Protein AF-A0A953KG74-F1 (afdb_monomer_lite)

Structure (mmCIF, N/CA/C/O backbone):
data_AF-A0A953KG74-F1
#
_entry.id   AF-A0A953KG74-F1
#
loop_
_atom_site.group_PDB
_atom_site.id
_atom_site.type_symbol
_atom_site.label_atom_id
_atom_site.label_alt_id
_atom_site.label_comp_id
_atom_site.label_asym_id
_atom_site.label_entity_id
_atom_site.label_seq_id
_atom_site.pdbx_PDB_ins_code
_atom_site.Cartn_x
_atom_site.Cartn_y
_atom_site.Cartn_z
_atom_site.occupancy
_atom_site.B_iso_or_equiv
_atom_site.auth_seq_id
_atom_site.auth_comp_id
_atom_site.auth_asym_id
_atom_site.auth_atom_id
_atom_site.pdbx_PDB_model_num
ATOM 1 N N . MET A 1 1 ? -30.232 -37.078 -41.707 1.00 36.22 1 MET A N 1
ATOM 2 C CA . MET A 1 1 ? -30.383 -35.702 -41.183 1.00 36.22 1 MET A CA 1
ATOM 3 C C . MET A 1 1 ? -30.433 -35.773 -39.664 1.00 36.22 1 MET A C 1
ATOM 5 O O . MET A 1 1 ? -31.425 -36.260 -39.145 1.00 36.22 1 MET A O 1
ATOM 9 N N . HIS A 1 2 ? -29.380 -35.358 -38.958 1.00 31.30 2 HIS A N 1
ATOM 10 C CA . HIS A 1 2 ? -29.428 -35.224 -37.496 1.00 31.30 2 HIS A CA 1
ATOM 11 C C . HIS A 1 2 ? -29.665 -33.750 -37.157 1.00 31.30 2 HIS A C 1
ATOM 13 O O . HIS A 1 2 ? -28.901 -32.889 -37.586 1.00 31.30 2 HIS A O 1
ATOM 19 N N . LYS A 1 3 ? -30.762 -33.465 -36.446 1.00 39.06 3 LYS A N 1
ATOM 20 C CA . LYS A 1 3 ? -31.054 -32.152 -35.863 1.00 39.06 3 LYS A CA 1
ATOM 21 C C . LYS A 1 3 ? -30.340 -32.085 -34.514 1.00 39.06 3 LYS A C 1
ATOM 23 O O . LYS A 1 3 ? -30.670 -32.864 -33.626 1.00 39.06 3 LYS A O 1
ATOM 28 N N . ILE A 1 4 ? -29.379 -31.177 -34.369 1.00 44.06 4 ILE A N 1
ATOM 29 C CA . ILE A 1 4 ? -28.838 -30.800 -33.060 1.00 44.06 4 ILE A CA 1
ATOM 30 C C . ILE A 1 4 ? -29.703 -29.647 -32.549 1.00 44.06 4 ILE A C 1
ATOM 32 O O . ILE A 1 4 ? -29.772 -28.592 -33.177 1.00 44.06 4 ILE A O 1
ATOM 36 N N . LEU A 1 5 ? -30.403 -29.882 -31.441 1.00 42.12 5 LEU A N 1
ATOM 37 C CA . LEU A 1 5 ? -31.153 -28.873 -30.702 1.00 42.12 5 LEU A CA 1
ATOM 38 C C . LEU A 1 5 ? -30.203 -28.254 -29.666 1.00 42.12 5 LEU A C 1
ATOM 40 O O . LEU A 1 5 ? -29.746 -28.949 -28.761 1.00 42.12 5 LEU A O 1
ATOM 44 N N . LEU A 1 6 ? -29.885 -26.968 -29.816 1.00 34.91 6 LEU A N 1
ATOM 45 C CA . LEU A 1 6 ? -29.065 -26.203 -28.874 1.00 34.91 6 LEU A CA 1
ATOM 46 C C . LEU A 1 6 ? -29.995 -25.462 -27.907 1.00 34.91 6 LEU A C 1
ATOM 48 O O . LEU A 1 6 ? -30.645 -24.493 -28.292 1.00 34.91 6 LEU A O 1
ATOM 52 N N . ILE A 1 7 ? -30.064 -25.920 -26.657 1.00 52.97 7 ILE A N 1
ATOM 53 C CA . ILE A 1 7 ? -30.650 -25.151 -25.554 1.00 52.97 7 ILE A CA 1
ATOM 54 C C . ILE A 1 7 ? -29.480 -24.546 -24.778 1.00 52.97 7 ILE A C 1
ATOM 56 O O . ILE A 1 7 ? -28.798 -25.238 -24.026 1.00 52.97 7 ILE A O 1
ATOM 60 N N . LEU A 1 8 ? -29.225 -23.255 -24.991 1.00 43.38 8 LEU A N 1
ATOM 61 C CA . LEU A 1 8 ? -28.342 -22.460 -24.137 1.00 43.38 8 LEU A CA 1
ATOM 62 C C . LEU A 1 8 ? -29.132 -22.082 -22.877 1.00 43.38 8 LEU A C 1
ATOM 64 O O . LEU A 1 8 ? -30.117 -21.351 -22.951 1.00 43.38 8 LEU A O 1
ATOM 68 N N . GLY A 1 9 ? -28.738 -22.647 -21.735 1.00 41.28 9 GLY A N 1
ATOM 69 C CA . GLY A 1 9 ? -29.403 -22.438 -20.450 1.00 41.28 9 GLY A CA 1
ATOM 70 C C . GLY A 1 9 ? -29.317 -20.985 -19.972 1.00 41.28 9 GLY A C 1
ATOM 71 O O . GLY A 1 9 ? -28.243 -20.391 -19.955 1.00 41.28 9 GLY A O 1
ATOM 72 N N . LEU A 1 10 ? -30.453 -20.444 -19.516 1.00 41.34 10 LEU A N 1
ATOM 73 C CA . LEU A 1 10 ? -30.603 -19.119 -18.889 1.00 41.34 10 LEU A CA 1
ATOM 74 C C . LEU A 1 10 ? -29.727 -18.893 -17.635 1.00 41.34 10 LEU A C 1
ATOM 76 O O . LEU A 1 10 ? -29.658 -17.778 -17.124 1.00 41.34 10 LEU A O 1
ATOM 80 N N . SER A 1 11 ? -29.065 -19.926 -17.118 1.00 37.81 11 SER A N 1
ATOM 81 C CA . SER A 1 11 ? -28.345 -19.897 -15.842 1.00 37.81 11 SER A CA 1
ATOM 82 C C . SER A 1 11 ? -27.055 -19.075 -15.860 1.00 37.81 11 SER A C 1
ATOM 84 O O . SER A 1 11 ? -26.614 -18.630 -14.805 1.00 37.81 11 SER A O 1
ATOM 86 N N . THR A 1 12 ? -26.445 -18.837 -17.024 1.00 39.91 12 THR A N 1
ATOM 87 C CA . THR A 1 12 ? -25.160 -18.119 -17.109 1.00 39.91 12 THR A CA 1
ATOM 88 C C . THR A 1 12 ? -25.312 -16.602 -16.959 1.00 39.91 12 THR A C 1
ATOM 90 O O . THR A 1 12 ? -24.388 -15.937 -16.501 1.00 39.91 12 THR A O 1
ATOM 93 N N . ILE A 1 13 ? -26.481 -16.045 -17.299 1.00 41.84 13 ILE A N 1
ATOM 94 C CA . ILE A 1 13 ? -26.731 -14.593 -17.246 1.00 41.84 13 ILE A CA 1
ATOM 95 C C . ILE A 1 13 ? -26.850 -14.101 -15.791 1.00 41.84 13 ILE A C 1
ATOM 97 O O . ILE A 1 13 ? -26.445 -12.982 -15.489 1.00 41.84 13 ILE A O 1
ATOM 101 N N . LEU A 1 14 ? -27.318 -14.948 -14.865 1.00 32.91 14 LEU A N 1
ATOM 102 C CA . LEU A 1 14 ? -27.501 -14.578 -13.454 1.00 32.91 14 LEU A CA 1
ATOM 103 C C . LEU A 1 14 ? -26.192 -14.444 -12.654 1.00 32.91 14 LEU A C 1
ATOM 105 O O . LEU A 1 14 ? -26.199 -13.861 -11.574 1.00 32.91 14 LEU A O 1
ATOM 109 N N . VAL A 1 15 ? -25.069 -14.974 -13.149 1.00 36.59 15 VAL A N 1
ATOM 110 C CA . VAL A 1 15 ? -23.791 -14.939 -12.412 1.00 36.59 15 VAL A CA 1
ATOM 111 C C . VAL A 1 15 ? -23.079 -13.591 -12.584 1.00 36.59 15 VAL A C 1
ATOM 113 O O . VAL A 1 15 ? -22.403 -13.128 -11.670 1.00 36.59 15 VAL A O 1
ATOM 116 N N . ILE A 1 16 ? -23.285 -12.903 -13.713 1.00 40.06 16 ILE A N 1
ATOM 117 C CA . ILE A 1 16 ? -22.668 -11.591 -13.974 1.00 40.06 16 ILE A CA 1
ATOM 118 C C . ILE A 1 16 ? -23.314 -10.487 -13.115 1.00 40.06 16 ILE A C 1
ATOM 120 O O . ILE A 1 16 ? -22.648 -9.518 -12.767 1.00 40.06 16 ILE A O 1
ATOM 124 N N . SER A 1 17 ? -24.571 -10.650 -12.679 1.00 28.81 17 SER A N 1
ATOM 125 C CA . SER A 1 17 ? -25.271 -9.654 -11.851 1.00 28.81 17 SER A CA 1
ATOM 126 C C . SER A 1 17 ? -24.832 -9.604 -10.379 1.00 28.81 17 SER A C 1
ATOM 128 O O . SER A 1 17 ? -25.430 -8.856 -9.610 1.00 28.81 17 SER A O 1
ATOM 130 N N . GLN A 1 18 ? -23.842 -10.402 -9.956 1.00 39.72 18 GLN A N 1
ATOM 131 C CA . GLN A 1 18 ? -23.364 -10.428 -8.564 1.00 39.72 18 GLN A CA 1
ATOM 132 C C . GLN A 1 18 ? -21.927 -9.943 -8.362 1.00 39.72 18 GLN A C 1
ATOM 134 O O . GLN A 1 18 ? -21.456 -9.928 -7.224 1.00 39.72 18 GLN A O 1
ATOM 139 N N . ILE A 1 19 ? -21.237 -9.487 -9.411 1.00 42.56 19 ILE A N 1
ATOM 140 C CA . ILE A 1 19 ? -20.008 -8.716 -9.207 1.00 42.56 19 ILE A CA 1
ATOM 141 C C . ILE A 1 19 ? -20.455 -7.346 -8.691 1.00 42.56 19 ILE A C 1
ATOM 143 O O . ILE A 1 19 ? -20.782 -6.458 -9.475 1.00 42.56 19 ILE A O 1
ATOM 147 N N . LYS A 1 20 ? -20.564 -7.204 -7.362 1.00 44.56 20 LYS A N 1
ATOM 148 C CA . LYS A 1 20 ? -20.672 -5.891 -6.722 1.00 44.56 20 LYS A CA 1
ATOM 149 C C . LYS A 1 20 ? -19.534 -5.043 -7.280 1.00 44.56 20 LYS A C 1
ATOM 151 O O . LYS A 1 20 ? -18.382 -5.466 -7.224 1.00 44.56 20 LYS A O 1
ATOM 156 N N . GLU A 1 21 ? -19.864 -3.880 -7.828 1.00 46.78 21 GLU A N 1
ATOM 157 C CA . GLU A 1 21 ? -18.866 -2.855 -8.108 1.00 46.78 21 GLU A CA 1
ATOM 158 C C . GLU A 1 21 ? -18.139 -2.582 -6.786 1.00 46.78 21 GLU A C 1
ATOM 160 O O . GLU A 1 21 ? -18.760 -2.129 -5.818 1.00 46.78 21 GLU A O 1
ATOM 165 N N . ALA A 1 22 ? -16.862 -2.964 -6.711 1.00 50.06 22 ALA A N 1
ATOM 166 C CA . ALA A 1 22 ? -16.007 -2.582 -5.598 1.00 50.06 22 ALA A CA 1
ATOM 167 C C . ALA A 1 22 ? -16.015 -1.051 -5.557 1.00 50.06 22 ALA A C 1
ATOM 169 O O . ALA A 1 22 ? -15.748 -0.401 -6.569 1.00 50.06 22 ALA A O 1
ATOM 170 N N . LYS A 1 23 ? -16.444 -0.472 -4.434 1.00 58.69 23 LYS A N 1
ATOM 171 C CA . LYS A 1 23 ? -16.463 0.982 -4.285 1.00 58.69 23 LYS A CA 1
ATOM 172 C C . LYS A 1 23 ? -15.042 1.434 -3.988 1.00 58.69 23 LYS A C 1
ATOM 174 O O . LYS A 1 23 ? -14.429 0.902 -3.071 1.00 58.69 23 LYS A O 1
ATOM 179 N N . ALA A 1 24 ? -14.565 2.445 -4.707 1.00 67.19 24 ALA A N 1
ATOM 180 C CA . ALA A 1 24 ? -13.327 3.131 -4.364 1.00 67.19 24 ALA A CA 1
ATOM 181 C C . ALA A 1 24 ? -13.344 3.552 -2.884 1.00 67.19 24 ALA A C 1
ATOM 183 O O . ALA A 1 24 ? -14.307 4.180 -2.427 1.00 67.19 24 ALA A O 1
ATOM 184 N N . ILE A 1 25 ? -12.293 3.198 -2.143 1.00 76.81 25 ILE A N 1
ATOM 185 C CA . ILE A 1 25 ? -12.086 3.657 -0.769 1.00 76.81 25 ILE A CA 1
ATOM 186 C C . ILE A 1 25 ? -11.006 4.726 -0.799 1.00 76.81 25 ILE A C 1
ATOM 188 O O . ILE A 1 25 ? -9.835 4.439 -1.052 1.00 76.81 25 ILE A O 1
ATOM 192 N N . GLU A 1 26 ? -11.418 5.950 -0.493 1.00 85.06 26 GLU A N 1
ATOM 193 C CA . GLU A 1 26 ? -10.521 7.071 -0.243 1.00 85.06 26 GLU A CA 1
ATOM 194 C C . GLU A 1 26 ? -10.248 7.178 1.261 1.00 85.06 26 GLU A C 1
ATOM 196 O O . GLU A 1 26 ? -11.179 7.179 2.073 1.00 85.06 26 GLU A O 1
ATOM 201 N N . PHE A 1 27 ? -8.976 7.275 1.650 1.00 87.88 27 PHE A N 1
ATOM 202 C CA . PHE A 1 27 ? -8.597 7.489 3.047 1.00 87.88 27 PHE A CA 1
ATOM 203 C C . PHE A 1 27 ? -7.306 8.299 3.210 1.00 87.88 27 PHE A C 1
ATOM 205 O O . PHE A 1 27 ? -6.495 8.412 2.291 1.00 87.88 27 PHE A O 1
ATOM 212 N N . ASP A 1 28 ? -7.104 8.828 4.420 1.00 91.50 28 ASP A N 1
ATOM 213 C CA . ASP A 1 28 ? -5.865 9.462 4.882 1.00 91.50 28 ASP A CA 1
ATOM 214 C C . ASP A 1 28 ? -5.200 8.558 5.933 1.00 91.50 28 ASP A C 1
ATOM 216 O O . ASP A 1 28 ? -5.801 8.245 6.966 1.00 91.50 28 ASP A O 1
ATOM 220 N N . ALA A 1 29 ? -3.956 8.134 5.678 1.00 88.50 29 ALA A N 1
ATOM 221 C CA . ALA A 1 29 ? -3.205 7.246 6.571 1.00 88.50 29 ALA A CA 1
ATOM 222 C C . ALA A 1 29 ? -3.070 7.755 8.014 1.00 88.50 29 ALA A C 1
ATOM 224 O O . ALA A 1 29 ? -2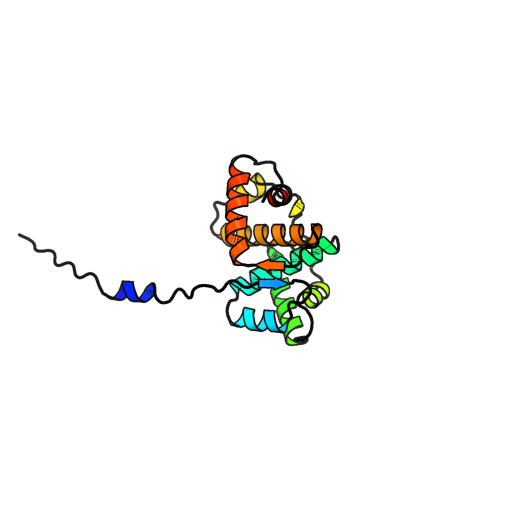.966 6.941 8.929 1.00 88.50 29 ALA A O 1
ATOM 225 N N . ASN A 1 30 ? -3.070 9.072 8.231 1.00 91.19 30 ASN A N 1
ATOM 226 C CA . ASN A 1 30 ? -2.906 9.663 9.557 1.00 91.19 30 ASN A CA 1
ATOM 227 C C . ASN A 1 30 ? -4.203 9.669 10.373 1.00 91.19 30 ASN A C 1
ATOM 229 O O . ASN A 1 30 ? -4.153 9.892 11.578 1.00 91.19 30 ASN A O 1
ATOM 233 N N . THR A 1 31 ? -5.365 9.486 9.737 1.00 94.12 31 THR A N 1
ATOM 234 C CA . THR A 1 31 ? -6.674 9.595 10.408 1.00 94.12 31 THR A CA 1
ATOM 235 C C . THR A 1 31 ? -7.544 8.351 10.271 1.00 94.12 31 THR A C 1
ATOM 237 O O . THR A 1 31 ? -8.550 8.234 10.971 1.00 94.12 31 THR A O 1
ATOM 240 N N . PHE A 1 32 ? -7.169 7.398 9.412 1.00 93.69 32 PHE A N 1
ATOM 241 C CA . PHE A 1 32 ? -7.912 6.154 9.247 1.00 93.69 32 PHE A CA 1
ATOM 242 C C . PHE A 1 32 ? -7.927 5.356 10.557 1.00 93.69 32 PHE A C 1
ATOM 244 O O . PHE A 1 32 ? -6.878 4.961 11.065 1.00 93.69 32 PHE A O 1
ATOM 251 N N . SER A 1 33 ? -9.115 5.154 11.130 1.00 95.75 33 SER A N 1
ATOM 252 C CA . SER A 1 33 ? -9.277 4.552 12.455 1.00 95.75 33 SER A CA 1
ATOM 253 C C . SER A 1 33 ? -9.222 3.024 12.426 1.00 95.75 33 SER A C 1
ATOM 255 O O . SER A 1 33 ? -9.526 2.383 11.418 1.00 95.75 33 SER A O 1
ATOM 257 N N . CYS A 1 34 ? -8.906 2.433 13.577 1.00 95.75 34 CYS A N 1
ATOM 258 C CA . CYS A 1 34 ? -9.046 0.999 13.812 1.00 95.75 34 CYS A CA 1
ATOM 259 C C . CYS A 1 34 ? -10.485 0.514 13.593 1.00 95.75 34 CYS A C 1
ATOM 261 O O . CYS A 1 34 ? -10.683 -0.584 13.079 1.00 95.75 34 CYS A O 1
ATOM 263 N N . GLN A 1 35 ? -11.489 1.330 13.934 1.00 94.81 35 GLN A N 1
ATOM 264 C CA . GLN A 1 35 ? -12.888 1.012 13.652 1.00 94.81 35 GLN A CA 1
ATOM 265 C C . GLN A 1 35 ? -13.160 0.900 12.144 1.00 94.81 35 GLN A C 1
ATOM 267 O O . GLN A 1 35 ? -13.722 -0.100 11.709 1.00 94.81 35 GLN A O 1
ATOM 272 N N . ASN A 1 36 ? -12.697 1.866 11.339 1.00 93.06 36 ASN A N 1
ATOM 273 C CA . ASN A 1 36 ? -12.867 1.826 9.882 1.00 93.06 36 ASN A CA 1
ATOM 274 C C . ASN A 1 36 ? -12.191 0.592 9.273 1.00 93.06 36 ASN A C 1
ATOM 276 O O . ASN A 1 36 ? -12.755 -0.061 8.397 1.00 93.06 36 ASN A O 1
ATOM 280 N N . TYR A 1 37 ? -10.989 0.261 9.752 1.00 92.38 37 TYR A N 1
ATOM 281 C CA . TYR A 1 37 ? -10.278 -0.948 9.348 1.00 92.38 37 TYR A CA 1
ATOM 282 C C . TYR A 1 37 ? -11.053 -2.222 9.706 1.00 92.38 37 TYR A C 1
ATOM 284 O O . TYR A 1 37 ? -11.199 -3.102 8.862 1.00 92.38 37 TYR A O 1
ATOM 292 N N . TYR A 1 38 ? -11.582 -2.311 10.927 1.00 89.19 38 TYR A N 1
ATOM 293 C CA . TYR A 1 38 ? -12.323 -3.479 11.397 1.00 89.19 38 TYR A CA 1
ATOM 294 C C . TYR A 1 38 ? -13.642 -3.678 10.636 1.00 89.19 38 TYR A C 1
ATOM 296 O O . TYR A 1 38 ? -13.965 -4.793 10.222 1.00 89.19 38 TYR A O 1
ATOM 304 N N . ASP A 1 39 ? -14.392 -2.601 10.395 1.00 89.94 39 ASP A N 1
ATOM 305 C CA . ASP A 1 39 ? -15.627 -2.643 9.604 1.00 89.94 39 ASP A CA 1
ATOM 306 C C . ASP A 1 39 ? -15.350 -3.087 8.162 1.00 89.94 39 ASP A C 1
ATOM 308 O O . ASP A 1 39 ? -16.096 -3.889 7.587 1.00 89.94 39 ASP A O 1
ATOM 312 N N . LEU A 1 40 ? -14.230 -2.623 7.600 1.00 86.88 40 LEU A N 1
ATOM 313 C CA . LEU A 1 40 ? -13.779 -3.032 6.280 1.00 86.88 40 LEU A CA 1
ATOM 314 C C . LEU A 1 40 ? -13.351 -4.500 6.252 1.00 86.88 40 LEU A C 1
ATOM 316 O O . LEU A 1 40 ? -13.803 -5.232 5.380 1.00 86.88 40 LEU A O 1
ATOM 320 N N . ALA A 1 41 ? -12.553 -4.961 7.216 1.00 85.19 41 ALA A N 1
ATOM 321 C CA . ALA A 1 41 ? -12.083 -6.345 7.282 1.00 85.19 41 ALA A CA 1
ATOM 322 C C . ALA A 1 41 ? -13.236 -7.362 7.374 1.00 85.19 41 ALA A C 1
ATOM 324 O O . ALA A 1 41 ? -13.140 -8.452 6.812 1.00 85.19 41 ALA A O 1
ATOM 325 N N . ASN A 1 42 ? -14.349 -6.990 8.017 1.00 83.69 42 ASN A N 1
ATOM 326 C CA . ASN A 1 42 ? -15.564 -7.810 8.077 1.00 83.69 42 ASN A CA 1
ATOM 327 C C . ASN A 1 42 ? -16.392 -7.799 6.779 1.00 83.69 42 ASN A C 1
ATOM 329 O O . ASN A 1 42 ? -17.264 -8.652 6.602 1.00 83.69 42 ASN A O 1
ATOM 333 N N . THR A 1 43 ? -16.151 -6.836 5.888 1.00 82.56 43 THR A N 1
ATOM 334 C CA . THR A 1 43 ? -16.906 -6.655 4.640 1.00 82.56 43 THR A CA 1
ATOM 335 C C . THR A 1 43 ? -16.126 -7.157 3.422 1.00 82.56 43 THR A C 1
ATOM 337 O O . THR A 1 43 ? -16.691 -7.870 2.592 1.00 82.56 43 THR A O 1
ATOM 340 N N . ASP A 1 44 ? -14.842 -6.807 3.324 1.00 78.38 44 ASP A N 1
ATOM 341 C CA . ASP A 1 44 ? -13.914 -7.213 2.270 1.00 78.38 44 ASP A CA 1
ATOM 342 C C . ASP A 1 44 ? -12.479 -7.311 2.820 1.00 78.38 44 ASP A C 1
ATOM 344 O O . ASP A 1 44 ? -11.778 -6.316 3.029 1.00 78.38 44 ASP A O 1
ATOM 348 N N . SER A 1 45 ? -12.012 -8.545 3.020 1.00 78.06 45 SER A N 1
ATOM 349 C CA . SER A 1 45 ? -10.664 -8.823 3.528 1.00 78.06 45 SER A CA 1
ATOM 350 C C . SER A 1 45 ? -9.543 -8.423 2.559 1.00 78.06 45 SER A C 1
ATOM 352 O O . SER A 1 45 ? -8.380 -8.345 2.952 1.00 78.06 45 SER A O 1
ATOM 354 N N . SER A 1 46 ? -9.852 -8.220 1.276 1.00 79.69 46 SER A N 1
ATOM 355 C CA . SER A 1 46 ? -8.861 -7.852 0.259 1.00 79.69 46 SER A CA 1
ATOM 356 C C . SER A 1 46 ? -8.534 -6.363 0.335 1.00 79.69 46 SER A C 1
ATOM 358 O O . SER A 1 46 ? -7.371 -5.976 0.221 1.00 79.69 46 SER A O 1
ATOM 360 N N . GLU A 1 47 ? -9.547 -5.524 0.556 1.00 81.44 47 GLU A N 1
ATOM 361 C CA . GLU A 1 47 ? -9.371 -4.078 0.708 1.00 81.44 47 GLU A CA 1
ATOM 362 C C . GLU A 1 47 ? -8.694 -3.739 2.037 1.00 81.44 47 GLU A C 1
ATOM 364 O O . GLU A 1 47 ? -7.743 -2.955 2.049 1.00 81.44 47 GLU A O 1
ATOM 369 N N . SER A 1 48 ? -9.088 -4.388 3.139 1.00 84.81 48 SER A N 1
ATOM 370 C CA . SER A 1 48 ? -8.417 -4.199 4.433 1.00 84.81 48 SER A CA 1
ATOM 371 C C . SER A 1 48 ? -6.927 -4.556 4.362 1.00 84.81 48 SER A C 1
ATOM 373 O O . SER A 1 48 ? -6.089 -3.816 4.881 1.00 84.81 48 SER A O 1
ATOM 375 N N . PHE A 1 49 ? -6.574 -5.619 3.631 1.00 84.31 49 PHE A N 1
ATOM 376 C CA . PHE A 1 49 ? -5.185 -5.998 3.372 1.00 84.31 49 PHE A CA 1
ATOM 377 C C . PHE A 1 49 ? -4.402 -4.925 2.604 1.00 84.31 49 PHE A C 1
ATOM 379 O O . PHE A 1 49 ? -3.245 -4.644 2.937 1.00 84.31 49 PHE A O 1
ATOM 386 N N . ILE A 1 50 ? -5.013 -4.316 1.580 1.00 84.88 50 ILE A N 1
ATOM 387 C CA . ILE A 1 50 ? -4.402 -3.227 0.804 1.00 84.88 50 ILE A CA 1
ATOM 388 C C . ILE A 1 50 ? -4.146 -2.017 1.705 1.00 84.88 50 ILE A C 1
ATOM 390 O O . ILE A 1 50 ? -3.031 -1.493 1.712 1.00 84.88 50 ILE A O 1
ATOM 394 N N . ILE A 1 51 ? -5.143 -1.600 2.489 1.00 88.38 51 ILE A N 1
ATOM 395 C CA . ILE A 1 51 ? -5.020 -0.446 3.387 1.00 88.38 51 ILE A CA 1
ATOM 396 C C . ILE A 1 51 ? -3.941 -0.689 4.439 1.00 88.38 51 ILE A C 1
ATOM 398 O O . ILE A 1 51 ? -3.075 0.166 4.628 1.00 88.38 51 ILE A O 1
ATOM 402 N N . LEU A 1 52 ? -3.941 -1.863 5.080 1.00 89.44 52 LEU A N 1
ATOM 403 C CA . LEU A 1 52 ? -2.920 -2.200 6.066 1.00 89.44 52 LEU A CA 1
ATOM 404 C C . LEU A 1 52 ? -1.526 -2.183 5.438 1.00 89.44 52 LEU A C 1
ATOM 406 O O . LEU A 1 52 ? -0.636 -1.513 5.950 1.00 89.44 52 LEU A O 1
ATOM 410 N N . THR A 1 53 ? -1.348 -2.836 4.286 1.00 87.69 53 THR A N 1
ATOM 411 C CA . THR A 1 53 ? -0.065 -2.844 3.566 1.00 87.69 53 THR A CA 1
ATOM 412 C C . THR A 1 53 ? 0.412 -1.423 3.255 1.00 87.69 53 THR A C 1
ATOM 414 O O . THR A 1 53 ? 1.591 -1.105 3.442 1.00 87.69 53 THR A O 1
ATOM 417 N N . TYR A 1 54 ? -0.495 -0.552 2.804 1.00 89.81 54 TYR A N 1
ATOM 418 C CA . TYR A 1 54 ? -0.187 0.846 2.523 1.00 89.81 54 TYR A CA 1
ATOM 419 C C . TYR A 1 54 ? 0.257 1.587 3.790 1.00 89.81 54 TYR A C 1
ATOM 421 O O . TYR A 1 54 ? 1.349 2.155 3.800 1.00 89.81 54 TYR A O 1
ATOM 429 N N . ILE A 1 55 ? -0.525 1.539 4.874 1.00 91.44 55 ILE A N 1
ATOM 430 C CA . ILE A 1 55 ? -0.224 2.255 6.125 1.00 91.44 55 ILE A CA 1
ATOM 431 C C . ILE A 1 55 ? 1.064 1.739 6.770 1.00 91.44 55 ILE A C 1
ATOM 433 O O . ILE A 1 55 ? 1.887 2.538 7.216 1.00 91.44 55 ILE A O 1
ATOM 437 N N . THR A 1 56 ? 1.302 0.428 6.748 1.00 89.44 56 THR A N 1
ATOM 438 C CA . THR A 1 56 ? 2.572 -0.156 7.191 1.00 89.44 56 THR A CA 1
ATOM 439 C C . THR A 1 56 ? 3.742 0.388 6.390 1.00 89.44 56 THR A C 1
ATOM 441 O O . THR A 1 56 ? 4.721 0.850 6.974 1.00 89.44 56 THR A O 1
ATOM 444 N N . SER A 1 57 ? 3.639 0.409 5.059 1.00 88.25 57 SER A N 1
ATOM 445 C CA . SER A 1 57 ? 4.710 0.958 4.224 1.00 88.25 57 SER A CA 1
ATOM 446 C C . SER A 1 57 ? 4.949 2.448 4.468 1.00 88.25 57 SER A C 1
ATOM 448 O O . SER A 1 57 ? 6.103 2.887 4.513 1.00 88.25 57 SER A O 1
ATOM 450 N N . TYR A 1 58 ? 3.876 3.208 4.694 1.00 89.62 58 TYR A N 1
ATOM 451 C CA . TYR A 1 58 ? 3.925 4.629 5.003 1.00 89.62 58 TYR A CA 1
ATOM 452 C C . TYR A 1 58 ? 4.654 4.875 6.332 1.00 89.62 58 TYR A C 1
ATOM 454 O O . TYR A 1 58 ? 5.650 5.600 6.359 1.00 89.62 58 TYR A O 1
ATOM 462 N N . TYR A 1 59 ? 4.236 4.192 7.406 1.00 90.44 59 TYR A N 1
ATOM 463 C CA . TYR A 1 59 ? 4.857 4.265 8.732 1.00 90.44 59 TYR A CA 1
ATOM 464 C C . TYR A 1 59 ? 6.343 3.896 8.695 1.00 90.44 59 TYR A C 1
ATOM 466 O O . TYR A 1 59 ? 7.200 4.678 9.106 1.00 90.44 59 TYR A O 1
ATOM 474 N N . HIS A 1 60 ? 6.668 2.718 8.156 1.00 87.44 60 HIS A N 1
ATOM 475 C CA . HIS A 1 60 ? 8.044 2.224 8.128 1.00 87.44 60 HIS A CA 1
ATOM 476 C C . HIS A 1 60 ? 8.967 3.178 7.365 1.00 87.44 60 HIS A C 1
ATOM 478 O O . HIS A 1 60 ? 10.081 3.453 7.806 1.00 87.44 60 HIS A O 1
ATOM 484 N N . THR A 1 61 ? 8.492 3.746 6.253 1.00 87.19 61 THR A N 1
ATOM 485 C CA . THR A 1 61 ? 9.280 4.703 5.467 1.00 87.19 61 THR A CA 1
ATOM 486 C C . THR A 1 61 ? 9.481 6.021 6.214 1.00 87.19 61 THR A C 1
ATOM 488 O O . THR A 1 61 ? 10.598 6.538 6.223 1.00 87.19 61 THR A O 1
ATOM 491 N N . LEU A 1 62 ? 8.437 6.538 6.873 1.00 88.00 62 LEU A N 1
ATOM 492 C CA . LEU A 1 62 ? 8.497 7.770 7.668 1.00 88.00 62 LEU A CA 1
ATOM 493 C C . LEU A 1 62 ? 9.490 7.661 8.836 1.00 88.00 62 LEU A C 1
ATOM 495 O O . LEU A 1 62 ? 10.171 8.631 9.162 1.00 88.00 62 LEU A O 1
ATOM 499 N N . HIS A 1 63 ? 9.595 6.475 9.439 1.00 87.44 63 HIS A N 1
ATOM 500 C CA . HIS A 1 63 ? 10.442 6.218 10.606 1.00 87.44 63 HIS A CA 1
ATOM 501 C C . HIS A 1 63 ? 11.770 5.517 10.285 1.00 87.44 63 HIS A C 1
ATOM 503 O O . HIS A 1 63 ? 12.504 5.159 11.204 1.00 87.44 63 HIS A O 1
ATOM 509 N N . HIS A 1 64 ? 12.104 5.336 9.002 1.00 84.06 64 HIS A N 1
ATOM 510 C CA . HIS A 1 64 ? 13.309 4.625 8.553 1.00 84.06 64 HIS A CA 1
ATOM 511 C C . HIS A 1 64 ? 13.443 3.196 9.122 1.00 84.06 64 HIS A C 1
ATOM 513 O O . HIS A 1 64 ? 14.547 2.726 9.396 1.00 84.06 64 HIS A O 1
ATOM 519 N N . ILE A 1 65 ? 12.316 2.501 9.288 1.00 81.56 65 ILE A N 1
ATOM 520 C CA . ILE A 1 65 ? 12.237 1.118 9.770 1.00 81.56 65 ILE A CA 1
ATOM 521 C C . ILE A 1 65 ? 12.219 0.178 8.561 1.00 81.56 65 ILE A C 1
ATOM 523 O O . ILE A 1 65 ? 11.587 0.463 7.541 1.00 81.56 65 ILE A O 1
ATOM 527 N N . THR A 1 66 ? 12.904 -0.962 8.663 1.00 73.50 66 THR A N 1
ATOM 528 C CA . THR A 1 66 ? 12.891 -1.963 7.589 1.00 73.50 66 THR A CA 1
ATOM 529 C C . THR A 1 66 ? 11.484 -2.558 7.468 1.00 73.50 66 THR A C 1
ATOM 531 O O . THR A 1 66 ? 10.877 -2.870 8.492 1.00 73.50 66 THR A O 1
ATOM 534 N N . PRO A 1 67 ? 10.925 -2.698 6.255 1.00 68.19 67 PRO A N 1
ATOM 535 C CA . PRO A 1 67 ? 9.647 -3.372 6.050 1.00 68.19 67 PRO A CA 1
ATOM 536 C C . PRO A 1 67 ? 9.618 -4.782 6.652 1.00 68.19 67 PRO A C 1
ATOM 538 O O . PRO A 1 67 ? 10.663 -5.434 6.727 1.00 68.19 67 PRO A O 1
ATOM 541 N N . PRO A 1 68 ? 8.439 -5.307 7.011 1.00 69.75 68 PRO A N 1
ATOM 542 C CA . PRO A 1 68 ? 8.285 -6.744 7.171 1.00 69.75 68 PRO A CA 1
ATOM 543 C C . PRO A 1 68 ? 8.362 -7.450 5.808 1.00 69.75 68 PRO A C 1
ATOM 545 O O . PRO A 1 68 ? 7.813 -6.961 4.816 1.00 69.75 68 PRO A O 1
ATOM 548 N N . ASP A 1 69 ? 8.985 -8.635 5.753 1.00 70.56 69 ASP A N 1
ATOM 549 C CA . ASP A 1 69 ? 8.837 -9.510 4.581 1.00 70.56 69 ASP A CA 1
ATOM 550 C C . ASP A 1 69 ? 7.360 -9.880 4.374 1.00 70.56 69 ASP A C 1
ATOM 552 O O . ASP A 1 69 ? 6.591 -9.989 5.329 1.00 70.56 69 ASP A O 1
ATOM 556 N N . PHE A 1 70 ? 6.992 -10.197 3.133 1.00 66.00 70 PHE A N 1
ATOM 557 C CA . PHE A 1 70 ? 5.683 -10.721 2.754 1.00 66.00 70 PHE A CA 1
ATOM 558 C C . PHE A 1 70 ? 5.251 -11.915 3.621 1.00 66.00 70 PHE A C 1
ATOM 560 O O . PHE A 1 70 ? 4.075 -12.049 3.947 1.00 66.00 70 PHE A O 1
ATOM 567 N N . ALA A 1 71 ? 6.201 -12.772 4.015 1.00 65.62 71 ALA A N 1
ATOM 568 C CA . ALA A 1 71 ? 5.938 -13.916 4.889 1.00 65.62 71 ALA A CA 1
ATOM 569 C C . ALA A 1 71 ? 5.376 -13.505 6.265 1.00 65.62 71 ALA A C 1
ATOM 571 O O . ALA A 1 71 ? 4.567 -14.235 6.829 1.00 65.62 71 ALA A O 1
ATOM 572 N N . ASN A 1 72 ? 5.738 -12.318 6.757 1.00 73.12 72 ASN A N 1
ATOM 573 C CA . ASN A 1 72 ? 5.365 -11.816 8.081 1.00 73.12 72 ASN A CA 1
ATOM 574 C C . ASN A 1 72 ? 4.149 -10.871 8.041 1.00 73.12 72 ASN A C 1
ATOM 576 O O . ASN A 1 72 ? 3.716 -10.382 9.080 1.00 73.12 72 ASN A O 1
ATOM 580 N N . VAL A 1 73 ? 3.583 -10.592 6.860 1.00 72.12 73 VAL A N 1
ATOM 581 C CA . VAL A 1 73 ? 2.407 -9.708 6.733 1.00 72.12 73 VAL A CA 1
ATOM 582 C C . VAL A 1 73 ? 1.167 -10.348 7.361 1.00 72.12 73 VAL A C 1
ATOM 584 O O . VAL A 1 73 ? 0.318 -9.642 7.891 1.00 72.12 73 VAL A O 1
ATOM 587 N N . SER A 1 74 ? 1.077 -11.681 7.351 1.00 73.81 74 SER A N 1
ATOM 588 C CA . SER A 1 74 ? 0.002 -12.405 8.041 1.00 73.81 74 SER A CA 1
ATOM 589 C C . SER A 1 74 ? 0.044 -12.214 9.564 1.00 73.81 74 SER A C 1
ATOM 591 O O . SER A 1 74 ? -0.975 -11.869 10.153 1.00 73.81 74 SER A O 1
ATOM 593 N N . ASP A 1 75 ? 1.226 -12.303 10.179 1.00 81.69 75 ASP A N 1
ATOM 594 C CA . ASP A 1 75 ? 1.412 -12.018 11.610 1.00 81.69 75 ASP A CA 1
ATOM 595 C C . ASP A 1 75 ? 1.097 -10.554 11.954 1.00 81.69 75 ASP A C 1
ATOM 597 O O . ASP A 1 75 ? 0.622 -10.249 13.049 1.00 81.69 75 ASP A O 1
ATOM 601 N N . LEU A 1 76 ? 1.391 -9.632 11.034 1.00 83.50 76 LEU A N 1
ATOM 602 C CA . LEU A 1 76 ? 1.060 -8.218 11.183 1.00 83.50 76 LEU A CA 1
ATOM 603 C C . LEU A 1 76 ? -0.452 -7.984 11.121 1.00 83.50 76 LEU A C 1
ATOM 605 O O . LEU A 1 76 ? -0.963 -7.239 11.952 1.00 83.50 76 LEU A O 1
ATOM 609 N N . LEU A 1 77 ? -1.161 -8.617 10.180 1.00 82.44 77 LEU A N 1
ATOM 610 C CA . LEU A 1 77 ? -2.626 -8.579 10.114 1.00 82.44 77 LEU A CA 1
ATOM 611 C C . LEU A 1 77 ? -3.234 -9.050 11.434 1.00 82.44 77 LEU A C 1
ATOM 613 O O . LEU A 1 77 ? -4.009 -8.318 12.037 1.00 82.44 77 LEU A O 1
ATOM 617 N N . GLU A 1 78 ? -2.824 -10.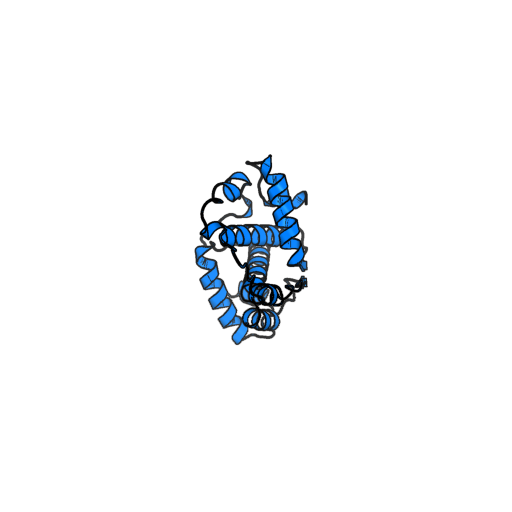223 11.922 1.00 87.44 78 GLU A N 1
ATOM 618 C CA . GLU A 1 78 ? -3.383 -10.801 13.146 1.00 87.44 78 GLU A CA 1
ATOM 619 C C . GLU A 1 78 ? -3.154 -9.896 14.366 1.00 87.44 78 GLU A C 1
ATOM 621 O O . GLU A 1 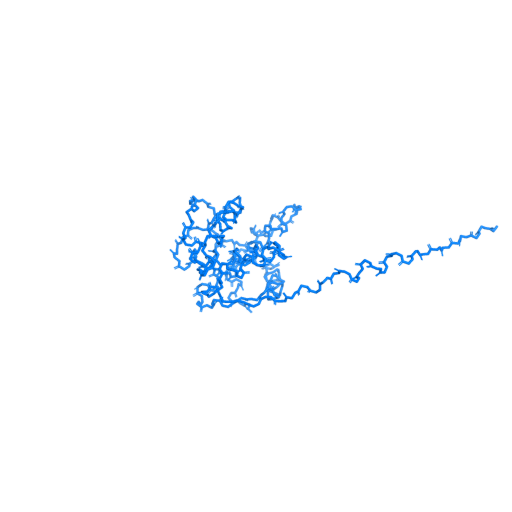78 ? -4.078 -9.631 15.135 1.00 87.44 78 GLU A O 1
ATOM 626 N N . GLN A 1 79 ? -1.939 -9.368 14.536 1.00 89.88 79 GLN A N 1
ATOM 627 C CA . GLN A 1 79 ? -1.638 -8.445 15.636 1.00 89.88 79 GLN A CA 1
ATOM 628 C C . GLN A 1 79 ? -2.382 -7.110 15.497 1.00 89.88 79 GLN A C 1
ATOM 630 O O . GLN A 1 79 ? -2.802 -6.532 16.500 1.00 89.88 79 GLN A O 1
ATOM 635 N N . THR A 1 80 ? -2.578 -6.632 14.267 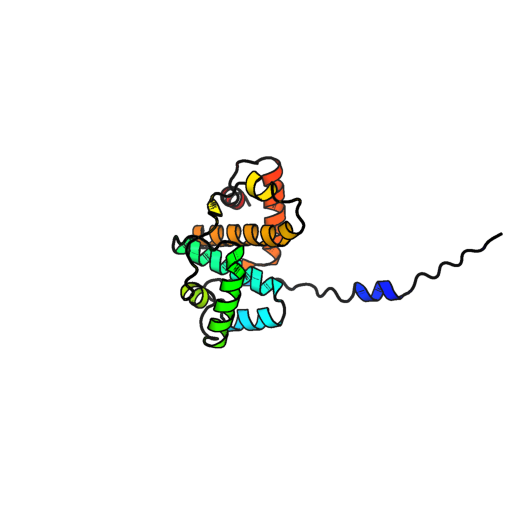1.00 90.81 80 THR A N 1
ATOM 636 C CA . THR A 1 80 ? -3.362 -5.419 13.997 1.00 90.81 80 THR A CA 1
ATOM 637 C C . THR A 1 80 ? -4.827 -5.633 14.344 1.00 90.81 80 THR A C 1
ATOM 639 O O . THR A 1 80 ? -5.423 -4.789 15.011 1.00 90.81 80 THR A O 1
ATOM 642 N N . ASP A 1 81 ? -5.390 -6.780 13.971 1.00 90.69 81 ASP A N 1
ATOM 643 C CA . ASP A 1 81 ? -6.763 -7.153 14.299 1.00 90.69 81 ASP A CA 1
ATOM 644 C C . ASP A 1 81 ? -6.957 -7.210 15.819 1.00 90.69 81 ASP A C 1
ATOM 646 O O . ASP A 1 81 ? -7.884 -6.595 16.348 1.00 90.69 81 ASP A O 1
ATOM 650 N N . GLN A 1 82 ? -6.046 -7.875 16.538 1.00 91.44 82 GLN A N 1
ATOM 651 C CA . GLN A 1 82 ? -6.068 -7.946 18.003 1.00 91.44 82 GLN A CA 1
ATOM 652 C C . GLN A 1 82 ? -5.992 -6.554 18.647 1.00 91.44 82 GLN A C 1
ATOM 654 O O . GLN A 1 82 ? -6.741 -6.261 19.580 1.00 91.44 82 GLN A O 1
ATOM 659 N N . TYR A 1 83 ? -5.124 -5.674 18.142 1.00 94.12 83 TYR A N 1
ATOM 660 C CA . TYR A 1 83 ? -5.015 -4.303 18.638 1.00 94.12 83 TYR A CA 1
ATOM 661 C C . TYR A 1 83 ? -6.302 -3.506 18.386 1.00 94.12 83 TYR A C 1
ATOM 663 O O . TYR A 1 83 ? -6.848 -2.884 19.302 1.00 94.12 83 TYR A O 1
ATOM 671 N N . CYS A 1 84 ? -6.814 -3.535 17.155 1.00 94.56 84 CYS A N 1
ATOM 672 C CA . CYS A 1 84 ? -7.975 -2.747 16.755 1.00 94.56 84 CYS A CA 1
ATOM 673 C C . CYS A 1 84 ? -9.286 -3.229 17.391 1.00 94.56 84 CYS A C 1
ATOM 675 O O . CYS A 1 84 ? -10.199 -2.421 17.547 1.00 94.56 84 CYS A O 1
ATOM 677 N N . GLN A 1 85 ? -9.369 -4.490 17.830 1.00 92.69 85 GLN A N 1
ATOM 678 C CA . GLN A 1 85 ? -10.474 -4.998 18.655 1.00 92.69 85 GLN A CA 1
ATOM 679 C C . GLN A 1 85 ? -10.520 -4.385 20.062 1.00 92.69 85 GLN A C 1
ATOM 681 O O . GLN A 1 85 ? -11.573 -4.371 20.690 1.00 92.69 85 GLN A O 1
ATOM 686 N N . ILE A 1 86 ? -9.388 -3.906 20.581 1.00 94.88 86 ILE A N 1
ATOM 687 C CA . ILE A 1 86 ? -9.294 -3.309 21.921 1.00 94.88 86 ILE A CA 1
ATOM 688 C C . ILE A 1 86 ? -9.345 -1.777 21.824 1.00 94.88 86 ILE A C 1
ATOM 690 O O . ILE A 1 86 ? -9.911 -1.105 22.688 1.00 94.88 86 ILE A O 1
ATOM 694 N N . HIS A 1 87 ? -8.768 -1.213 20.760 1.00 95.56 87 HIS A N 1
ATOM 695 C CA . HIS A 1 87 ? -8.513 0.218 20.606 1.00 95.56 87 HIS A CA 1
ATOM 696 C C . HIS A 1 87 ? -9.230 0.833 19.394 1.00 95.56 87 HIS A C 1
ATOM 698 O O . HIS A 1 87 ? -8.610 1.498 18.568 1.00 95.56 87 HIS A O 1
ATOM 704 N N . HIS A 1 88 ? -10.551 0.665 19.296 1.00 93.38 88 HIS A N 1
ATOM 705 C CA . HIS A 1 88 ? -11.359 1.112 18.147 1.00 93.38 88 HIS A CA 1
ATOM 706 C C . HIS A 1 88 ? -11.165 2.584 17.732 1.00 93.38 88 HIS A C 1
ATOM 708 O O . HIS A 1 88 ? -11.204 2.904 16.544 1.00 93.38 88 HIS A O 1
ATOM 714 N N . ASN A 1 89 ? -10.943 3.476 18.705 1.00 94.31 89 ASN A N 1
ATOM 715 C CA . ASN A 1 89 ? -10.802 4.919 18.473 1.00 94.31 89 ASN A CA 1
ATOM 716 C C . ASN A 1 89 ? -9.377 5.355 18.097 1.00 94.31 89 ASN A C 1
ATOM 718 O O . ASN A 1 89 ? -9.186 6.517 17.741 1.00 94.31 89 ASN A O 1
ATOM 722 N N . ASN A 1 90 ? -8.386 4.466 18.195 1.00 96.38 90 ASN A N 1
ATOM 723 C CA . ASN A 1 90 ? -7.023 4.775 17.772 1.00 96.38 90 ASN A CA 1
ATOM 724 C C . ASN A 1 90 ? -6.923 4.730 16.245 1.00 96.38 90 ASN A C 1
ATOM 726 O O . ASN A 1 90 ? -7.764 4.131 15.564 1.00 96.38 90 ASN A O 1
ATOM 730 N N . THR A 1 91 ? -5.888 5.360 15.694 1.00 96.56 91 THR A N 1
ATOM 731 C CA . THR A 1 91 ? -5.621 5.258 14.259 1.00 96.56 91 THR A CA 1
ATOM 732 C C . THR A 1 91 ? -5.010 3.898 13.929 1.00 96.56 91 THR A C 1
ATOM 734 O O . THR A 1 91 ? -4.350 3.266 14.757 1.00 96.56 91 THR A O 1
ATOM 737 N N . LEU A 1 92 ? -5.199 3.436 12.696 1.00 94.06 92 LEU A N 1
ATOM 738 C CA . LEU A 1 92 ? -4.534 2.233 12.203 1.00 94.06 92 LEU A CA 1
ATOM 739 C C . LEU A 1 92 ? -3.005 2.426 12.166 1.00 94.06 92 LEU A C 1
ATOM 741 O O . LEU A 1 92 ? -2.253 1.473 12.353 1.00 94.06 92 LEU A O 1
ATOM 745 N N . LEU A 1 93 ? -2.538 3.669 11.999 1.00 92.75 93 LEU A N 1
ATOM 746 C CA . LEU A 1 93 ? -1.125 4.029 12.119 1.00 92.75 93 LEU A CA 1
ATOM 747 C C . LEU A 1 93 ? -0.595 3.797 13.546 1.00 92.75 93 LEU A C 1
ATOM 749 O O . LEU A 1 93 ? 0.485 3.225 13.701 1.00 92.75 93 LEU A O 1
ATOM 753 N N . ASP A 1 94 ? -1.362 4.165 14.580 1.00 93.94 94 ASP A N 1
ATOM 754 C CA . ASP A 1 94 ? -1.016 3.881 15.983 1.00 93.94 94 ASP A CA 1
ATOM 755 C C . ASP A 1 94 ? -0.919 2.371 16.228 1.00 93.94 94 ASP A C 1
ATOM 757 O O . ASP A 1 94 ? 0.033 1.908 16.863 1.00 93.94 94 ASP A O 1
ATOM 761 N N . ALA A 1 95 ? -1.862 1.598 15.677 1.00 93.50 95 ALA A N 1
ATOM 762 C CA . ALA A 1 95 ? -1.846 0.140 15.758 1.00 93.50 95 ALA A CA 1
ATOM 763 C C . ALA A 1 95 ? -0.553 -0.433 15.165 1.00 93.50 95 ALA A C 1
ATOM 765 O O . ALA A 1 95 ? 0.184 -1.127 15.865 1.00 93.50 95 ALA A O 1
ATOM 766 N N . VAL A 1 96 ? -0.218 -0.060 13.925 1.00 91.25 96 VAL A N 1
ATOM 767 C CA . VAL A 1 96 ? 1.028 -0.472 13.257 1.00 91.25 96 VAL A CA 1
ATOM 768 C C . VAL A 1 96 ? 2.259 -0.073 14.076 1.00 91.25 96 VAL A C 1
ATOM 770 O O . VAL A 1 96 ? 3.167 -0.883 14.240 1.00 91.25 96 VAL A O 1
ATOM 773 N N . SER A 1 97 ? 2.281 1.135 14.649 1.00 90.62 97 SER A N 1
ATOM 774 C CA . SER A 1 97 ? 3.408 1.613 15.465 1.00 90.62 97 SER A CA 1
ATOM 775 C C . SER A 1 97 ? 3.635 0.801 16.748 1.00 90.62 97 SER A C 1
ATOM 777 O O . SER A 1 97 ? 4.752 0.737 17.265 1.00 90.62 97 SER A O 1
ATOM 779 N N . SER A 1 98 ? 2.577 0.177 17.271 1.00 89.31 98 SER A N 1
ATOM 780 C CA . SER A 1 98 ? 2.623 -0.615 18.502 1.00 89.31 98 SER A CA 1
ATOM 781 C C . SER A 1 98 ? 3.121 -2.048 18.282 1.00 89.31 98 SER A C 1
ATOM 783 O O . SER A 1 98 ? 3.551 -2.711 19.231 1.00 89.31 98 SER A O 1
ATOM 785 N N . ILE A 1 99 ? 3.094 -2.520 17.032 1.00 86.44 99 ILE A N 1
ATOM 786 C CA . ILE A 1 99 ? 3.409 -3.896 16.658 1.00 86.44 99 ILE A CA 1
ATOM 787 C C . ILE A 1 99 ? 4.900 -4.009 16.349 1.00 86.44 99 ILE A C 1
ATOM 789 O O . ILE A 1 99 ? 5.434 -3.377 15.440 1.00 86.44 99 ILE A O 1
ATOM 793 N N . ARG A 1 100 ? 5.598 -4.863 17.101 1.00 72.56 100 ARG A N 1
ATOM 794 C CA . ARG A 1 100 ? 7.011 -5.164 16.851 1.00 72.56 100 ARG A CA 1
ATOM 795 C C . ARG A 1 100 ? 7.136 -6.354 15.913 1.00 72.56 100 ARG A C 1
ATOM 797 O O . ARG A 1 100 ? 7.092 -7.499 16.357 1.00 72.56 100 ARG A O 1
ATOM 804 N N . ILE A 1 101 ? 7.368 -6.094 14.633 1.00 65.38 101 ILE A N 1
ATOM 805 C CA . ILE A 1 101 ? 7.714 -7.150 13.679 1.00 65.38 101 ILE A CA 1
ATOM 806 C C . ILE A 1 101 ? 9.230 -7.366 13.729 1.00 65.38 101 ILE A C 1
ATOM 808 O O . ILE A 1 101 ? 9.995 -6.405 13.766 1.00 65.38 101 ILE A O 1
ATOM 812 N N . LYS A 1 102 ? 9.686 -8.624 13.777 1.00 61.94 102 LYS A N 1
ATOM 813 C CA . LYS A 1 102 ? 11.125 -8.930 13.745 1.00 61.94 102 LYS A CA 1
ATOM 814 C C . LYS A 1 102 ? 11.731 -8.374 12.452 1.00 61.94 102 LYS A C 1
ATOM 816 O O . LYS A 1 102 ? 11.246 -8.706 11.373 1.00 61.94 102 LYS A O 1
ATOM 821 N N . ASP A 1 103 ? 12.794 -7.579 12.593 1.00 56.91 103 ASP A N 1
ATOM 822 C CA . ASP A 1 103 ? 13.549 -6.942 11.506 1.00 56.91 103 ASP A CA 1
ATOM 823 C C . ASP A 1 103 ? 14.150 -7.978 10.557 1.00 56.91 103 ASP A C 1
ATOM 825 O O . ASP A 1 103 ? 15.308 -8.372 10.691 1.00 56.91 103 ASP A O 1
ATOM 829 N N . GLN A 1 104 ? 13.359 -8.427 9.592 1.00 59.47 104 GLN A N 1
ATOM 830 C CA . GLN A 1 104 ? 13.820 -9.077 8.379 1.00 59.47 104 GLN A CA 1
ATOM 831 C C . GLN A 1 104 ? 12.793 -8.810 7.286 1.00 59.47 104 GLN A C 1
ATOM 833 O O . GLN A 1 104 ? 11.641 -9.229 7.403 1.00 59.47 104 GLN A O 1
ATOM 838 N N . GLY A 1 105 ? 13.232 -8.206 6.185 1.00 62.09 105 GLY A N 1
ATOM 839 C CA . GLY A 1 105 ? 12.582 -8.495 4.917 1.00 62.09 105 GLY A CA 1
ATOM 840 C C . GLY A 1 105 ? 12.387 -7.323 3.989 1.00 62.09 105 GLY A C 1
ATOM 841 O O . GLY A 1 105 ? 11.510 -6.500 4.175 1.00 62.09 105 GLY A O 1
ATOM 842 N N . LEU A 1 106 ? 13.122 -7.375 2.884 1.00 64.06 106 LEU A N 1
ATOM 843 C CA . LEU A 1 106 ? 12.807 -6.679 1.642 1.00 64.06 106 LEU A CA 1
ATOM 844 C C . LEU A 1 106 ? 13.013 -5.154 1.672 1.00 64.06 106 LEU A C 1
ATOM 846 O O . LEU A 1 106 ? 12.139 -4.373 2.022 1.00 64.06 106 LEU A O 1
ATOM 850 N N . ASP A 1 107 ? 14.161 -4.711 1.153 1.00 72.75 107 ASP A N 1
ATOM 851 C CA . ASP A 1 107 ? 14.352 -3.319 0.737 1.00 72.75 107 ASP A CA 1
ATOM 852 C C . ASP A 1 107 ? 13.519 -3.041 -0.529 1.00 72.75 107 ASP A C 1
ATOM 854 O O . ASP A 1 107 ? 13.978 -3.179 -1.666 1.00 72.75 107 ASP A O 1
ATOM 858 N N . VAL A 1 108 ? 12.242 -2.713 -0.318 1.00 69.31 108 VAL A N 1
ATOM 859 C CA . VAL A 1 108 ? 11.276 -2.427 -1.387 1.00 69.31 108 VAL A CA 1
ATOM 860 C C . VAL A 1 108 ? 11.693 -1.202 -2.207 1.00 69.31 108 VAL A C 1
ATOM 862 O O . VAL A 1 108 ? 11.445 -1.152 -3.414 1.00 69.31 108 VAL A O 1
ATOM 865 N N . LEU A 1 109 ? 12.410 -0.255 -1.593 1.00 72.38 109 LEU A N 1
ATOM 866 C CA . LEU A 1 109 ? 12.912 0.946 -2.261 1.00 72.38 109 LEU A CA 1
ATOM 867 C C . LEU A 1 109 ? 14.015 0.634 -3.282 1.00 72.38 109 LEU A C 1
ATOM 869 O O . LEU A 1 109 ? 14.186 1.396 -4.237 1.00 72.38 109 LEU A O 1
ATOM 873 N N . SER A 1 110 ? 14.737 -0.481 -3.131 1.00 81.81 110 SER A N 1
ATOM 874 C CA . SER A 1 110 ? 15.719 -0.954 -4.117 1.00 81.81 110 SER A CA 1
ATOM 875 C C . SER A 1 110 ? 15.185 -1.986 -5.109 1.00 81.81 110 SER A C 1
ATOM 877 O O . SER A 1 110 ? 15.929 -2.404 -6.003 1.00 81.81 110 SER A O 1
ATOM 879 N N . ILE A 1 111 ? 13.907 -2.381 -5.029 1.00 83.00 111 ILE A N 1
ATOM 880 C CA . ILE A 1 111 ? 13.324 -3.303 -6.011 1.00 83.00 111 ILE A CA 1
ATOM 881 C C . ILE A 1 111 ? 13.350 -2.656 -7.394 1.00 83.00 111 ILE A C 1
ATOM 883 O O . ILE A 1 111 ? 12.749 -1.608 -7.631 1.00 83.00 111 ILE A O 1
ATOM 887 N N . THR A 1 112 ? 14.027 -3.322 -8.326 1.00 88.56 112 THR A N 1
ATOM 888 C CA . THR A 1 112 ? 14.032 -2.951 -9.738 1.00 88.56 112 THR A CA 1
ATOM 889 C C . THR A 1 112 ? 12.848 -3.555 -10.480 1.00 88.56 112 THR A C 1
ATOM 891 O O . THR A 1 112 ? 12.307 -4.586 -10.070 1.00 88.56 112 THR A O 1
ATOM 894 N N . CYS A 1 113 ? 12.485 -2.960 -11.617 1.00 85.25 113 CYS A N 1
ATOM 895 C CA . CYS A 1 113 ? 11.519 -3.520 -12.557 1.00 85.25 113 CYS A CA 1
ATOM 896 C C . CYS A 1 113 ? 11.830 -4.997 -12.849 1.00 85.25 113 CYS A C 1
ATOM 898 O O . CYS A 1 113 ? 10.991 -5.864 -12.631 1.00 85.25 113 CYS A O 1
ATOM 900 N N . LYS A 1 114 ? 13.069 -5.332 -13.217 1.00 84.75 114 LYS A N 1
ATOM 901 C CA . LYS A 1 114 ? 13.487 -6.712 -13.486 1.00 84.75 114 LYS A CA 1
ATOM 902 C C . LYS A 1 114 ? 13.258 -7.631 -12.294 1.00 84.75 114 LYS A C 1
ATOM 904 O O . LYS A 1 114 ? 12.761 -8.731 -12.485 1.00 84.75 114 LYS A O 1
ATOM 909 N N . LYS A 1 115 ? 13.579 -7.207 -11.067 1.00 79.69 115 LYS A N 1
ATOM 910 C CA . LYS A 1 115 ? 13.375 -8.029 -9.861 1.00 79.69 115 LYS A CA 1
ATOM 911 C C . LYS A 1 115 ? 11.888 -8.244 -9.555 1.00 79.69 115 LYS A C 1
ATOM 913 O O . LYS A 1 115 ? 11.502 -9.350 -9.191 1.00 79.69 115 LYS A O 1
ATOM 918 N N . HIS A 1 116 ? 11.056 -7.220 -9.745 1.00 74.44 116 HIS A N 1
ATOM 919 C CA . HIS A 1 116 ? 9.600 -7.319 -9.603 1.00 74.44 116 HIS A CA 1
ATOM 920 C C . HIS A 1 116 ? 8.979 -8.242 -10.665 1.00 74.44 116 HIS A C 1
ATOM 922 O O . HIS A 1 116 ? 8.144 -9.089 -10.350 1.00 74.44 116 HIS A O 1
ATOM 928 N N . PHE A 1 117 ? 9.427 -8.116 -11.919 1.00 67.94 117 PHE A N 1
ATOM 929 C CA . PHE A 1 117 ? 8.872 -8.820 -13.074 1.00 67.94 117 PHE A CA 1
ATOM 930 C C . PHE A 1 117 ? 9.534 -10.206 -13.345 1.00 67.94 117 PHE A C 1
ATOM 932 O O . PHE A 1 117 ? 8.974 -11.038 -14.054 1.00 67.94 117 PHE A O 1
ATOM 939 N N . ALA A 1 118 ? 10.682 -10.540 -12.746 1.00 64.19 118 ALA A N 1
ATOM 940 C CA . ALA A 1 118 ? 11.316 -11.863 -12.894 1.00 64.19 118 ALA A CA 1
ATOM 941 C C . ALA A 1 118 ? 10.565 -12.991 -12.158 1.00 64.19 118 ALA A C 1
ATOM 943 O O . ALA A 1 118 ? 10.664 -14.152 -12.544 1.00 64.19 118 ALA A O 1
ATOM 944 N N . ASN A 1 119 ? 9.765 -12.654 -11.143 1.00 52.94 119 ASN A N 1
ATOM 945 C CA . ASN A 1 119 ? 8.996 -13.614 -10.343 1.00 52.94 119 ASN A CA 1
ATOM 946 C C . ASN A 1 119 ? 7.534 -13.772 -10.819 1.00 52.94 119 ASN A C 1
ATOM 948 O O . ASN A 1 119 ? 6.701 -14.306 -10.092 1.00 52.94 119 ASN A O 1
ATOM 952 N N . LEU A 1 120 ? 7.183 -13.292 -12.021 1.00 46.12 120 LEU A N 1
ATOM 953 C CA . LEU A 1 120 ? 5.788 -13.165 -12.480 1.00 46.12 120 LEU A CA 1
ATOM 954 C C . LEU A 1 120 ? 5.066 -14.466 -12.826 1.00 46.12 120 LEU A C 1
ATOM 956 O O . LEU A 1 120 ? 3.835 -14.437 -12.862 1.00 46.12 120 LEU A O 1
ATOM 960 N N . PHE A 1 121 ? 5.795 -15.533 -13.152 1.00 43.88 121 PHE A N 1
ATOM 961 C CA . PHE A 1 121 ? 5.249 -16.723 -13.817 1.00 43.88 121 PHE A CA 1
ATOM 962 C C . PHE A 1 121 ? 4.780 -17.830 -12.856 1.00 43.88 121 PHE A C 1
ATOM 964 O O . PHE A 1 121 ? 4.511 -18.942 -13.294 1.00 43.88 121 PHE A O 1
ATOM 971 N N . GLN A 1 122 ? 4.667 -17.546 -11.556 1.00 47.06 122 GLN A N 1
ATOM 972 C CA . GLN A 1 122 ? 4.115 -18.477 -10.564 1.00 47.06 122 GLN A CA 1
ATOM 973 C C . GLN A 1 122 ? 2.770 -17.937 -10.053 1.00 47.06 122 GLN A C 1
ATOM 975 O O . GLN A 1 122 ? 2.670 -16.748 -9.782 1.00 47.06 122 GLN A O 1
ATOM 980 N N . GLU A 1 123 ? 1.729 -18.761 -9.910 1.00 41.12 123 GLU A N 1
ATOM 981 C CA . GLU A 1 123 ? 0.368 -18.306 -9.537 1.00 41.12 123 GLU A CA 1
ATOM 982 C C . GLU A 1 123 ? 0.317 -17.568 -8.184 1.00 41.12 123 GLU A C 1
ATOM 984 O O . GLU A 1 123 ? -0.398 -16.578 -8.039 1.00 41.12 123 GLU A O 1
ATOM 989 N N . SER A 1 124 ? 1.182 -17.934 -7.228 1.00 51.69 124 SER A N 1
ATOM 990 C CA . SER A 1 124 ? 1.362 -17.190 -5.964 1.00 51.69 124 SER A CA 1
ATOM 991 C C . SER A 1 124 ? 1.916 -15.761 -6.138 1.00 51.69 124 SER A C 1
ATOM 993 O O . SER A 1 124 ? 1.962 -14.980 -5.186 1.00 51.69 124 SER A O 1
ATOM 995 N N . ALA A 1 125 ? 2.354 -15.391 -7.345 1.00 57.28 125 ALA A N 1
ATOM 996 C CA . ALA A 1 125 ? 2.961 -14.101 -7.621 1.00 57.28 125 ALA A CA 1
ATOM 997 C C . ALA A 1 125 ? 1.941 -12.963 -7.701 1.00 57.28 125 ALA A C 1
ATOM 999 O O . ALA A 1 125 ? 2.349 -11.820 -7.552 1.00 57.28 125 ALA A O 1
ATOM 1000 N N . GLN A 1 126 ? 0.648 -13.204 -7.951 1.00 61.75 126 GLN A N 1
ATOM 1001 C CA . GLN A 1 126 ? -0.305 -12.095 -8.121 1.00 61.75 126 GLN A CA 1
ATOM 1002 C C . GLN A 1 126 ? -0.546 -11.322 -6.815 1.00 61.75 126 GLN A C 1
ATOM 1004 O O . GLN A 1 126 ? -0.444 -10.097 -6.815 1.00 61.75 126 GLN A O 1
ATOM 1009 N N . VAL A 1 127 ? -0.748 -12.022 -5.693 1.00 64.62 127 VAL A N 1
ATOM 1010 C CA . VAL A 1 127 ? -0.875 -11.399 -4.359 1.00 64.62 127 VAL A CA 1
ATOM 1011 C C . VAL A 1 127 ? 0.427 -10.686 -3.968 1.00 64.62 127 VAL A C 1
ATOM 1013 O O . VAL A 1 127 ? 0.405 -9.542 -3.520 1.00 64.62 127 VAL A O 1
ATOM 1016 N N . LYS A 1 128 ? 1.583 -11.306 -4.247 1.00 65.88 128 LYS A N 1
ATOM 1017 C CA . LYS A 1 128 ? 2.907 -10.699 -4.014 1.00 65.88 128 LYS A CA 1
ATOM 1018 C C . LYS A 1 128 ? 3.151 -9.448 -4.870 1.00 65.88 128 LYS A C 1
ATOM 1020 O O . LYS A 1 128 ? 3.768 -8.497 -4.399 1.00 65.88 128 LYS A O 1
ATOM 1025 N N . LYS A 1 129 ? 2.665 -9.421 -6.118 1.00 66.31 129 LYS A N 1
ATOM 1026 C CA . LYS A 1 129 ? 2.742 -8.249 -7.012 1.00 66.31 129 LYS A CA 1
ATOM 1027 C C . LYS A 1 129 ? 1.918 -7.093 -6.461 1.00 66.31 129 LYS A C 1
ATOM 1029 O O . LYS A 1 129 ? 2.439 -5.983 -6.390 1.00 66.31 129 LYS A O 1
ATOM 1034 N N . GLY A 1 130 ? 0.675 -7.374 -6.062 1.00 72.94 130 GLY A N 1
ATOM 1035 C CA . GLY A 1 130 ? -0.207 -6.397 -5.426 1.00 72.94 130 GLY A CA 1
ATOM 1036 C C . GLY A 1 130 ? 0.460 -5.784 -4.201 1.00 72.94 130 GLY A C 1
ATOM 1037 O O . GLY A 1 130 ? 0.619 -4.570 -4.147 1.00 72.94 130 GLY A O 1
ATOM 1038 N N . PHE A 1 131 ? 0.983 -6.625 -3.303 1.00 76.56 131 PHE A N 1
ATOM 1039 C CA . PHE A 1 131 ? 1.720 -6.177 -2.121 1.00 76.56 131 PHE A CA 1
ATOM 1040 C C . PHE A 1 131 ? 2.883 -5.235 -2.461 1.00 76.56 131 PHE A C 1
ATOM 1042 O O . PHE A 1 131 ? 2.939 -4.132 -1.929 1.00 76.56 131 PHE A O 1
ATOM 1049 N N . ILE A 1 132 ? 3.785 -5.617 -3.378 1.00 76.31 132 ILE A N 1
ATOM 1050 C CA . ILE A 1 132 ? 4.942 -4.774 -3.730 1.00 76.31 132 ILE A CA 1
ATOM 1051 C C . ILE A 1 132 ? 4.492 -3.424 -4.303 1.00 76.31 132 ILE A C 1
ATOM 1053 O O . ILE A 1 132 ? 5.088 -2.403 -3.977 1.00 76.31 132 ILE A O 1
ATOM 1057 N N . ILE A 1 133 ? 3.457 -3.401 -5.149 1.00 80.69 133 ILE A N 1
ATOM 1058 C CA . ILE A 1 133 ? 2.946 -2.153 -5.733 1.00 80.69 133 ILE A CA 1
ATOM 1059 C C . ILE A 1 133 ? 2.360 -1.253 -4.642 1.00 80.69 133 ILE A C 1
ATOM 1061 O O . ILE A 1 133 ? 2.747 -0.090 -4.560 1.00 80.69 133 ILE A O 1
ATOM 1065 N N . VAL A 1 134 ? 1.486 -1.787 -3.782 1.00 85.56 134 VAL A N 1
ATOM 1066 C CA . VAL A 1 134 ? 0.888 -1.044 -2.659 1.00 85.56 134 VAL A CA 1
ATOM 1067 C C . VAL A 1 134 ? 1.983 -0.482 -1.749 1.00 85.56 134 VAL A C 1
ATOM 1069 O O . VAL A 1 134 ? 1.960 0.700 -1.412 1.00 85.56 134 VAL A O 1
ATOM 1072 N N . TYR A 1 135 ? 2.980 -1.305 -1.420 1.00 85.94 135 TYR A N 1
ATOM 1073 C CA . TYR A 1 135 ? 4.096 -0.919 -0.564 1.00 85.94 135 TYR A CA 1
ATOM 1074 C C . TYR A 1 135 ? 4.932 0.208 -1.186 1.00 85.94 135 TYR A C 1
ATOM 1076 O O . TYR A 1 135 ? 5.255 1.191 -0.526 1.00 85.94 135 TYR A O 1
ATOM 1084 N N . VAL A 1 136 ? 5.264 0.104 -2.478 1.00 84.50 136 VAL A N 1
ATOM 1085 C CA . VAL A 1 136 ? 5.992 1.158 -3.205 1.00 84.50 136 VAL A CA 1
ATOM 1086 C C . VAL A 1 136 ? 5.210 2.474 -3.200 1.00 84.50 136 VAL A C 1
ATOM 1088 O O . VAL A 1 136 ? 5.819 3.534 -3.041 1.00 84.50 136 VAL A O 1
ATOM 1091 N N . ILE A 1 137 ? 3.884 2.423 -3.359 1.00 87.00 137 ILE A N 1
ATOM 1092 C CA . ILE A 1 137 ? 3.035 3.619 -3.342 1.00 87.00 137 ILE A CA 1
ATOM 1093 C C . ILE A 1 137 ? 3.037 4.256 -1.952 1.00 87.00 137 ILE A C 1
ATOM 1095 O O . ILE A 1 137 ? 3.320 5.449 -1.855 1.00 87.00 137 ILE A O 1
ATOM 1099 N N . GLY A 1 138 ? 2.797 3.489 -0.884 1.00 86.44 138 GLY A N 1
ATOM 1100 C CA . GLY A 1 138 ? 2.790 4.044 0.472 1.00 86.44 138 GLY A CA 1
ATOM 1101 C C . GLY A 1 138 ? 4.158 4.566 0.914 1.00 86.44 138 GLY A C 1
ATOM 1102 O O . GLY A 1 138 ? 4.239 5.652 1.488 1.00 86.44 138 GLY A O 1
ATOM 1103 N N . SER A 1 139 ? 5.253 3.910 0.521 1.00 86.44 139 SER A N 1
ATOM 1104 C CA . SER A 1 139 ? 6.603 4.461 0.688 1.00 86.44 139 SER A CA 1
ATOM 1105 C C . SER A 1 139 ? 6.817 5.778 -0.070 1.00 86.44 139 SER A C 1
ATOM 1107 O O . SER A 1 139 ? 7.383 6.726 0.473 1.00 86.44 139 SER A O 1
ATOM 1109 N N . TYR A 1 140 ? 6.380 5.871 -1.328 1.00 88.38 140 TYR A N 1
ATOM 1110 C CA . TYR A 1 140 ? 6.492 7.107 -2.108 1.00 88.38 140 TYR A CA 1
ATOM 1111 C C . TYR A 1 140 ? 5.659 8.247 -1.505 1.00 88.38 140 TYR A C 1
ATOM 1113 O O . TYR A 1 140 ? 6.116 9.390 -1.428 1.00 88.38 140 TYR A O 1
ATOM 1121 N N . HIS A 1 141 ? 4.458 7.935 -1.034 1.00 90.75 141 HIS A N 1
ATOM 1122 C CA . HIS A 1 141 ? 3.569 8.864 -0.348 1.00 90.75 141 HIS A CA 1
ATOM 1123 C C . HIS A 1 141 ? 4.160 9.362 0.976 1.00 90.75 141 HIS A C 1
ATOM 1125 O O . HIS A 1 141 ? 4.111 10.562 1.236 1.00 90.75 141 HIS A O 1
ATOM 1131 N N . ALA A 1 142 ? 4.836 8.507 1.749 1.00 86.12 142 ALA A N 1
ATOM 1132 C CA . ALA A 1 142 ? 5.592 8.938 2.927 1.00 86.12 142 ALA A CA 1
ATOM 1133 C C . ALA A 1 142 ? 6.740 9.898 2.567 1.00 86.12 142 ALA A C 1
ATOM 1135 O O . ALA A 1 142 ? 6.875 10.956 3.178 1.00 86.12 142 ALA A O 1
ATOM 1136 N N . ILE A 1 143 ? 7.529 9.584 1.529 1.00 87.38 143 ILE A N 1
ATOM 1137 C CA . ILE A 1 143 ? 8.632 10.449 1.057 1.00 87.38 143 ILE A CA 1
ATOM 1138 C C . ILE A 1 143 ? 8.115 11.823 0.607 1.00 87.38 143 ILE A C 1
ATOM 1140 O O . ILE A 1 143 ? 8.772 12.839 0.828 1.00 87.38 143 ILE A O 1
ATOM 1144 N N . THR A 1 144 ? 6.952 11.854 -0.047 1.00 89.06 144 THR A N 1
ATOM 1145 C CA . THR A 1 144 ? 6.347 13.080 -0.590 1.00 89.06 144 THR A CA 1
ATOM 1146 C C . THR A 1 144 ? 5.375 13.771 0.369 1.00 89.06 144 THR A C 1
ATOM 1148 O O . THR A 1 144 ? 4.830 14.810 0.001 1.00 89.06 144 THR A O 1
ATOM 1151 N N . GLN A 1 145 ? 5.185 13.232 1.580 1.00 89.94 145 GLN A N 1
ATOM 1152 C CA . GLN A 1 145 ? 4.229 13.705 2.590 1.00 89.94 145 GLN A CA 1
ATOM 1153 C C . GLN A 1 145 ? 2.794 13.846 2.049 1.00 89.94 145 GLN A C 1
ATOM 1155 O O . GLN A 1 145 ? 2.114 14.839 2.295 1.00 89.94 145 GLN A O 1
ATOM 1160 N N . ARG A 1 146 ? 2.342 12.847 1.283 1.00 86.94 146 ARG A N 1
ATOM 1161 C CA . ARG A 1 146 ? 0.990 12.760 0.709 1.00 86.94 146 ARG A CA 1
ATOM 1162 C C . ARG A 1 146 ? 0.249 11.574 1.317 1.00 86.94 146 ARG A C 1
ATOM 1164 O O . ARG A 1 146 ? 0.329 10.482 0.766 1.00 86.94 146 ARG A O 1
ATOM 1171 N N . PRO A 1 147 ? -0.412 11.732 2.468 1.00 86.06 147 PRO A N 1
ATOM 1172 C CA . PRO A 1 147 ? -0.994 10.598 3.174 1.00 86.06 147 PRO A CA 1
ATOM 1173 C C . PRO A 1 147 ? -2.240 10.031 2.482 1.00 86.06 147 PRO A C 1
ATOM 1175 O O . PRO A 1 147 ? -2.618 8.898 2.786 1.00 86.06 147 PRO A O 1
ATOM 1178 N N . GLU A 1 148 ? -2.853 10.775 1.552 1.00 86.88 148 GLU A N 1
ATOM 1179 C CA . GLU A 1 148 ? -4.086 10.362 0.884 1.00 86.88 148 GLU A CA 1
ATOM 1180 C C . GLU A 1 148 ? -3.857 9.217 -0.112 1.00 86.88 148 GLU A C 1
ATOM 1182 O O . GLU A 1 148 ? -2.924 9.231 -0.924 1.00 86.88 148 GLU A O 1
ATOM 1187 N N . PHE A 1 149 ? -4.755 8.235 -0.091 1.00 82.88 149 PHE A N 1
ATOM 1188 C CA . PHE A 1 149 ? -4.734 7.086 -0.987 1.00 82.88 149 PHE A CA 1
ATOM 1189 C C . PHE A 1 149 ? -6.144 6.693 -1.429 1.00 82.88 149 PHE A C 1
ATOM 1191 O O . PHE A 1 149 ? -7.114 6.875 -0.698 1.00 82.88 149 PHE A O 1
ATOM 1198 N N . ASP A 1 150 ? -6.227 6.147 -2.640 1.00 81.50 150 ASP A N 1
ATOM 1199 C CA . ASP A 1 150 ? -7.455 5.693 -3.291 1.00 81.50 150 ASP A CA 1
ATOM 1200 C C . ASP A 1 150 ? -7.185 4.329 -3.946 1.00 81.50 150 ASP A C 1
ATOM 1202 O O . ASP A 1 150 ? -6.208 4.161 -4.689 1.00 81.50 150 ASP A O 1
ATOM 1206 N N . THR A 1 151 ? -8.034 3.343 -3.657 1.00 73.06 151 THR A N 1
ATOM 1207 C CA . THR A 1 151 ? -7.905 1.975 -4.170 1.00 73.06 151 THR A CA 1
ATOM 1208 C C . THR A 1 151 ? -8.070 1.884 -5.691 1.00 73.06 151 THR A C 1
ATOM 1210 O O . THR A 1 151 ? -7.372 1.084 -6.320 1.00 73.06 151 THR A O 1
ATOM 1213 N N . ASP A 1 152 ? -8.861 2.751 -6.330 1.00 73.06 152 ASP A N 1
ATOM 1214 C CA . ASP A 1 152 ? -9.001 2.782 -7.795 1.00 73.06 152 ASP A CA 1
ATOM 1215 C C . ASP A 1 152 ? -7.729 3.301 -8.478 1.00 73.06 152 ASP A C 1
ATOM 1217 O O . ASP A 1 152 ? -7.333 2.854 -9.569 1.00 73.06 152 ASP A O 1
ATOM 1221 N N . ARG A 1 153 ? -7.007 4.204 -7.804 1.00 72.69 153 ARG A N 1
ATOM 1222 C CA . ARG A 1 153 ? -5.684 4.652 -8.256 1.00 72.69 153 ARG A CA 1
ATOM 1223 C C . ARG A 1 153 ? -4.671 3.513 -8.259 1.00 72.69 153 ARG A C 1
ATOM 1225 O O . ARG A 1 153 ? -3.772 3.552 -9.100 1.00 72.69 153 ARG A O 1
ATOM 1232 N N . LEU A 1 154 ? -4.827 2.477 -7.42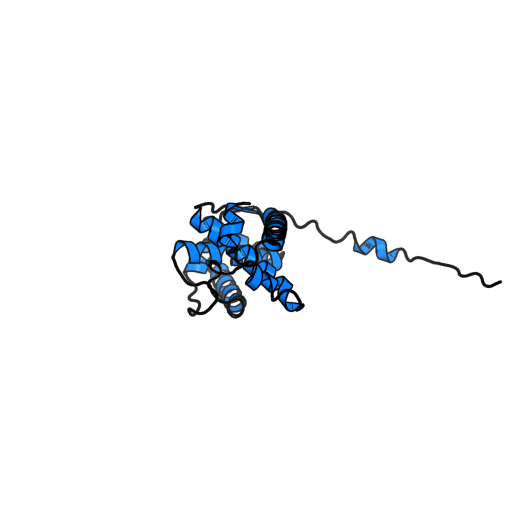8 1.00 74.88 154 LEU A N 1
ATOM 1233 C CA . LEU A 1 154 ? -3.912 1.331 -7.397 1.00 74.88 154 LEU A CA 1
ATOM 1234 C C . LEU A 1 154 ? -3.817 0.634 -8.760 1.00 74.88 154 LEU A C 1
ATOM 1236 O O . LEU A 1 154 ? -2.713 0.410 -9.261 1.00 74.88 154 LEU A O 1
ATOM 1240 N N . ASN A 1 155 ? -4.958 0.323 -9.382 1.00 68.06 155 ASN A N 1
ATOM 1241 C CA . ASN A 1 155 ? -4.992 -0.375 -10.670 1.00 68.06 155 ASN A CA 1
ATOM 1242 C C . ASN A 1 155 ? -4.348 0.471 -11.776 1.00 68.06 155 ASN A C 1
ATOM 1244 O O . ASN A 1 155 ? -3.520 -0.019 -12.548 1.00 68.06 155 ASN A O 1
ATOM 1248 N N . ASN A 1 156 ? -4.659 1.768 -11.802 1.00 78.12 156 ASN A N 1
ATOM 1249 C CA . ASN A 1 156 ? -4.085 2.705 -12.765 1.00 78.12 156 ASN A CA 1
ATOM 1250 C C . ASN A 1 156 ? -2.570 2.881 -12.578 1.00 78.12 156 ASN A C 1
ATOM 1252 O O . ASN A 1 156 ? -1.819 2.883 -13.556 1.00 78.12 156 ASN A O 1
ATOM 1256 N N . ILE A 1 157 ? -2.102 2.995 -11.333 1.00 78.25 157 ILE A N 1
ATOM 1257 C CA . ILE A 1 157 ? -0.675 3.091 -11.012 1.00 78.25 157 ILE A CA 1
ATOM 1258 C C . ILE A 1 157 ? 0.040 1.787 -11.377 1.00 78.25 157 ILE A C 1
ATOM 1260 O O . ILE A 1 157 ? 1.074 1.832 -12.040 1.00 78.25 157 ILE A O 1
ATOM 1264 N N . GLY A 1 158 ? -0.525 0.627 -11.034 1.00 75.88 158 GLY A N 1
ATOM 1265 C CA . GLY A 1 158 ? 0.036 -0.680 -11.373 1.00 75.88 158 GLY A CA 1
ATOM 1266 C C . GLY A 1 158 ? 0.217 -0.876 -12.881 1.00 75.88 158 GLY A C 1
ATOM 1267 O O . GLY A 1 158 ? 1.281 -1.318 -13.324 1.00 75.88 158 GLY A O 1
ATOM 1268 N N . ILE A 1 159 ? -0.769 -0.466 -13.691 1.00 75.69 159 ILE A N 1
ATOM 1269 C CA . ILE A 1 159 ? -0.670 -0.477 -15.160 1.00 75.69 159 ILE A CA 1
ATOM 1270 C C . ILE A 1 159 ? 0.461 0.439 -15.642 1.00 75.69 159 ILE A C 1
ATOM 1272 O O . ILE A 1 159 ? 1.267 0.024 -16.479 1.00 75.69 159 ILE A O 1
ATOM 1276 N N . LYS A 1 160 ? 0.559 1.666 -15.115 1.00 82.69 160 LYS A N 1
ATOM 1277 C CA . LYS A 1 160 ? 1.613 2.620 -15.495 1.00 82.69 160 LYS A CA 1
ATOM 1278 C C . LYS A 1 160 ? 3.011 2.133 -15.097 1.00 82.69 160 LYS A C 1
ATOM 1280 O O . LYS A 1 160 ? 3.931 2.219 -15.911 1.00 82.69 160 LYS A O 1
ATOM 1285 N N . ILE A 1 161 ? 3.171 1.559 -13.901 1.00 82.25 161 ILE A N 1
ATOM 1286 C CA . ILE A 1 161 ? 4.418 0.905 -13.473 1.00 82.25 161 ILE A CA 1
ATOM 1287 C C . ILE A 1 161 ? 4.771 -0.209 -14.460 1.00 82.25 161 ILE A C 1
ATOM 1289 O O . ILE A 1 161 ? 5.887 -0.243 -14.979 1.00 82.25 161 ILE A O 1
ATOM 1293 N N . GLY A 1 162 ? 3.807 -1.080 -14.775 1.00 79.06 162 GLY A N 1
ATOM 1294 C CA . GLY A 1 162 ? 3.979 -2.153 -15.750 1.00 79.06 162 GLY A CA 1
ATOM 1295 C C . GLY A 1 162 ? 4.412 -1.641 -17.122 1.00 79.06 162 GLY A C 1
ATOM 1296 O O . GLY A 1 162 ? 5.337 -2.193 -17.711 1.00 79.06 162 GLY A O 1
ATOM 1297 N N . PHE A 1 163 ? 3.803 -0.561 -17.616 1.00 82.94 163 PHE A N 1
ATOM 1298 C CA . PHE A 1 163 ? 4.177 0.073 -18.879 1.00 82.94 163 PHE A CA 1
ATOM 1299 C C . PHE A 1 163 ? 5.623 0.580 -18.862 1.00 82.94 163 PHE A C 1
ATOM 1301 O O . PHE A 1 163 ? 6.401 0.230 -19.750 1.00 82.94 163 PHE A O 1
ATOM 1308 N N . HIS A 1 164 ? 6.011 1.352 -17.844 1.00 85.69 164 HIS A N 1
ATOM 1309 C CA . HIS A 1 164 ? 7.369 1.884 -17.741 1.00 85.69 164 HIS A CA 1
ATOM 1310 C C . HIS A 1 164 ? 8.425 0.793 -17.561 1.00 85.69 164 HIS A C 1
ATOM 1312 O O . HIS A 1 164 ? 9.527 0.909 -18.097 1.00 85.69 164 HIS A O 1
ATOM 1318 N N . CYS A 1 165 ? 8.094 -0.277 -16.844 1.00 86.69 165 CYS A N 1
ATOM 1319 C CA . CYS A 1 165 ? 9.023 -1.363 -16.589 1.00 86.69 165 CYS A CA 1
ATOM 1320 C C . CYS A 1 165 ? 9.297 -2.257 -17.807 1.00 86.69 165 CYS A C 1
ATOM 1322 O O . CYS A 1 165 ? 10.305 -2.955 -17.795 1.00 86.69 165 CYS A O 1
ATOM 1324 N N . ARG A 1 166 ? 8.496 -2.192 -18.885 1.00 82.69 166 ARG A N 1
ATOM 1325 C CA . ARG A 1 166 ? 8.740 -2.952 -20.134 1.00 82.69 166 ARG A CA 1
ATOM 1326 C C . ARG A 1 166 ? 10.055 -2.608 -20.837 1.00 82.69 166 ARG A C 1
ATOM 1328 O O . ARG A 1 166 ? 10.528 -3.404 -21.639 1.00 82.69 166 ARG A O 1
ATOM 1335 N N . SER A 1 167 ? 10.611 -1.422 -20.598 1.00 85.81 167 SER A N 1
ATOM 1336 C CA . SER A 1 167 ? 11.837 -0.942 -21.255 1.00 85.81 167 SER A CA 1
ATOM 1337 C C . SER A 1 167 ? 12.911 -0.480 -20.268 1.00 85.81 167 SER A C 1
ATOM 1339 O O . SER A 1 167 ? 13.888 0.156 -20.663 1.00 85.81 167 SER A O 1
ATOM 1341 N N . ARG A 1 168 ? 12.729 -0.758 -18.969 1.00 89.00 168 ARG A N 1
ATOM 1342 C CA . ARG A 1 168 ? 13.519 -0.162 -17.879 1.00 89.00 168 ARG A CA 1
ATOM 1343 C C . ARG A 1 168 ? 13.855 -1.158 -16.776 1.00 89.00 168 ARG A C 1
ATOM 1345 O O . ARG A 1 168 ? 13.751 -0.847 -15.596 1.00 89.00 168 ARG A O 1
ATOM 1352 N N . ASP A 1 169 ? 14.310 -2.340 -17.159 1.00 89.06 169 ASP A N 1
ATOM 1353 C CA . ASP A 1 169 ? 14.638 -3.458 -16.267 1.00 89.06 169 ASP A CA 1
ATOM 1354 C C . ASP A 1 169 ? 15.403 -3.071 -14.989 1.00 89.06 169 ASP A C 1
ATOM 1356 O O . ASP A 1 169 ?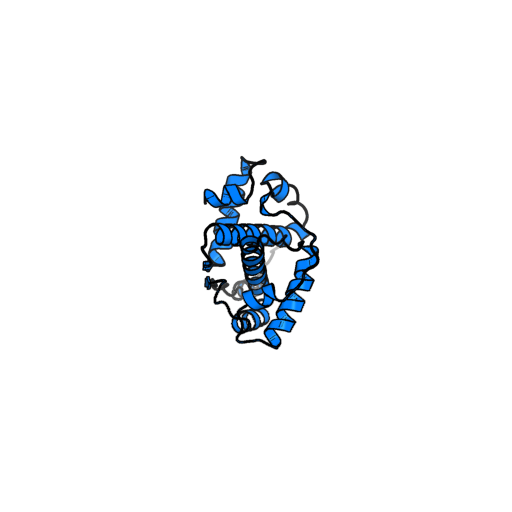 15.071 -3.537 -13.900 1.00 89.06 169 ASP A O 1
ATOM 1360 N N . ASN A 1 170 ? 16.404 -2.197 -15.087 1.00 91.94 170 ASN A N 1
ATOM 1361 C CA . ASN A 1 170 ? 17.251 -1.838 -13.943 1.00 91.94 170 ASN A CA 1
ATOM 1362 C C . ASN A 1 170 ? 16.744 -0.632 -13.137 1.00 91.94 170 ASN A C 1
ATOM 1364 O O . ASN A 1 170 ? 17.363 -0.269 -12.140 1.00 91.94 170 ASN A O 1
ATOM 1368 N N . TRP A 1 171 ? 15.645 0.005 -13.546 1.00 92.88 171 TRP A N 1
ATOM 1369 C CA . TRP A 1 171 ? 15.079 1.129 -12.803 1.00 92.88 171 TRP A CA 1
ATOM 1370 C C . TRP A 1 171 ? 14.371 0.633 -11.550 1.00 92.88 171 TRP A C 1
ATOM 1372 O O . TRP A 1 171 ? 13.684 -0.389 -11.585 1.00 92.88 171 TRP A O 1
ATOM 1382 N N . ARG A 1 172 ? 14.519 1.370 -10.447 1.00 89.88 172 ARG A N 1
ATOM 1383 C CA . ARG A 1 172 ? 13.810 1.083 -9.198 1.00 89.88 172 ARG A CA 1
ATOM 1384 C C . ARG A 1 172 ? 12.347 1.484 -9.321 1.00 89.88 172 ARG A C 1
ATOM 1386 O O . ARG A 1 172 ? 12.039 2.519 -9.911 1.00 89.88 172 ARG A O 1
ATOM 1393 N N . LEU A 1 173 ? 11.451 0.710 -8.717 1.00 85.88 173 LEU A N 1
ATOM 1394 C CA . LEU A 1 173 ? 10.014 0.991 -8.753 1.00 85.88 173 LEU A CA 1
ATOM 1395 C C . LEU A 1 173 ? 9.674 2.364 -8.148 1.00 85.88 173 LEU A C 1
ATOM 1397 O O . LEU A 1 173 ? 8.846 3.083 -8.700 1.00 85.88 173 LEU A O 1
ATOM 1401 N N . VAL A 1 174 ? 10.374 2.785 -7.088 1.00 84.44 174 VAL A N 1
ATOM 1402 C CA . VAL A 1 174 ? 10.201 4.123 -6.489 1.00 84.44 174 VAL A CA 1
ATOM 1403 C C . VAL A 1 174 ? 10.591 5.262 -7.442 1.00 84.44 174 VAL A C 1
ATOM 1405 O O . VAL A 1 174 ? 10.010 6.342 -7.392 1.00 84.44 174 VAL A O 1
ATOM 1408 N N . ASP A 1 175 ? 11.552 5.039 -8.342 1.00 87.56 175 ASP A N 1
ATOM 1409 C CA . ASP A 1 175 ? 11.934 6.042 -9.340 1.00 87.56 175 ASP A CA 1
ATOM 1410 C C . ASP A 1 175 ? 10.934 6.083 -10.502 1.00 87.56 175 ASP A C 1
ATOM 1412 O O . ASP A 1 175 ? 10.704 7.147 -11.071 1.00 87.56 175 ASP A O 1
ATOM 1416 N N . ILE A 1 176 ? 10.288 4.955 -10.817 1.00 87.06 176 ILE A N 1
ATOM 1417 C CA . ILE A 1 176 ? 9.146 4.922 -11.737 1.00 87.06 176 ILE A CA 1
ATOM 1418 C C . ILE A 1 176 ? 7.949 5.684 -11.154 1.00 87.06 176 ILE A C 1
ATOM 1420 O O . ILE A 1 176 ? 7.320 6.441 -11.887 1.00 87.06 176 ILE A O 1
ATOM 1424 N N . MET A 1 177 ? 7.682 5.570 -9.848 1.00 88.12 177 MET A N 1
ATOM 1425 C CA . MET A 1 177 ? 6.603 6.319 -9.185 1.00 88.12 177 MET A CA 1
ATOM 1426 C C . MET A 1 177 ? 6.746 7.838 -9.288 1.00 88.12 177 MET A C 1
ATOM 1428 O O . MET A 1 177 ? 5.744 8.528 -9.395 1.00 88.12 177 MET A O 1
ATOM 1432 N N . LYS A 1 178 ? 7.973 8.370 -9.317 1.00 85.81 178 LYS A N 1
ATOM 1433 C CA . LYS A 1 178 ? 8.215 9.815 -9.496 1.00 85.81 178 LYS A CA 1
ATOM 1434 C C . LYS A 1 178 ? 7.791 10.342 -10.870 1.00 85.81 178 LYS A C 1
ATOM 1436 O O . LYS A 1 178 ? 7.682 11.551 -11.046 1.00 85.81 178 LYS A O 1
ATOM 1441 N N . LEU A 1 179 ? 7.646 9.458 -11.857 1.00 83.88 179 LEU A N 1
ATOM 1442 C CA . LEU A 1 179 ? 7.277 9.815 -13.228 1.00 83.88 179 LEU A CA 1
ATOM 1443 C C . LEU A 1 179 ? 5.771 9.737 -13.487 1.00 83.88 179 LEU A C 1
ATOM 1445 O O . LEU A 1 179 ? 5.315 10.254 -14.506 1.00 83.88 179 LEU A O 1
ATOM 1449 N N . ILE A 1 180 ? 5.049 9.022 -12.622 1.00 81.31 180 ILE A N 1
ATOM 1450 C CA . ILE A 1 180 ? 3.622 8.709 -12.742 1.00 81.31 180 ILE A CA 1
ATOM 1451 C C . ILE A 1 180 ? 2.785 9.787 -12.063 1.00 81.31 180 ILE A C 1
ATOM 1453 O O . ILE A 1 180 ? 1.711 10.089 -12.643 1.00 81.31 180 ILE A O 1
#

Secondary structure (DSSP, 8-state):
-PPP-----GGGHHHHTT---PPP-EEETTT-BHHHHHHHHTT-HHHHHHHHHHHHHHHHHHTTPPPPPGGGHHHHHHHHHHHHHH-TTSBHHHHHHH----S----GGG-BHHHHHHTTTSTTHHHHHHHHHHHHHHHHHHHHT--EEEHHHHHHHHHHHHHHHTT-TTSBHHHHHTT-

pLDDT: mean 76.31, std 17.38, range [28.81, 96.56]

Radius of gyration: 19.68 Å; chains: 1; bounding box: 48×49×63 Å

Sequence (180 aa):
MHKILLILGLSTILVISQIKEAKAIEFDANTFSCQNYYDLANTDSSESFIILTYITSYYHTLHHITPPDFANVSDLLEQTDQYCQIHHNNTLLDAVSSIRIKDQGLDVLSITCKKHFANLFQESAQVKKGFIIVYVIGSYHAITQRPEFDTDRLNNIGIKIGFHCRSRDNWRLVDIMKLI

Foldseek 3Di:
DDDDDDDDDPVVVVVVVPPPPDDKDKDFLQQAFLQNLQVCCVVPVVVSLLSLLLSQLLLCLLVVHAGDAPVCSVVLVVQLNVVSVVGRRHGSNVSSVVDDDPPDHDPLQQDFLQNLVVPVPDPVSPVVNLSSLSSLVSSLCNVVVNRIDIPVVSVVLSVQLVVVSVVGRRDRSNVSVVVD